Protein AF-A0A101GAV3-F1 (afdb_monomer_lite)

pLDDT: mean 70.28, std 17.19, range [38.94, 87.81]

Sequence (86 aa):
MMTGHRTTWKTGKINYKVLRKINPEAARLAVIEYLSTNKGNISEAARIFGIQRTVVYDILKKEEEGDLETLHHGIIPAVTFTAHGT

Foldseek 3Di:
DDPDPPPPPPQAAAQLVVVCVVPVLVSLVVLVVVCVVVVNPLVVSCVRPVHDSVVSVVSVVCVVQVNSDDPDDDDDTDDDPPDDDD

Radius of gyration: 16.12 Å; chains: 1; bounding box: 40×38×42 Å

Secondary structure (DSSP, 8-state):
----------PPPP-HHHHHHH-HHHHHHHHHHHHHHTTT-HHHHHHHHT--HHHHHHHHHHHHTT--S-SSS-------------

Structure (mmCIF, N/CA/C/O backbone):
data_AF-A0A101GAV3-F1
#
_entry.id   AF-A0A101GAV3-F1
#
loop_
_atom_site.group_PDB
_atom_site.id
_atom_site.type_symbol
_atom_site.label_atom_id
_atom_site.label_alt_id
_atom_site.label_comp_id
_atom_site.label_asym_id
_atom_site.label_entity_id
_atom_site.label_seq_id
_atom_site.pdbx_PDB_ins_code
_atom_site.Cartn_x
_atom_site.Cartn_y
_atom_site.Cartn_z
_atom_site.occupancy
_atom_site.B_iso_or_equiv
_atom_site.auth_seq_id
_atom_site.auth_comp_id
_atom_site.auth_asym_id
_atom_site.auth_atom_id
_atom_site.pdbx_PDB_model_num
ATOM 1 N N . MET A 1 1 ? -31.320 20.108 -24.884 1.00 51.28 1 MET A N 1
ATOM 2 C CA . MET A 1 1 ? -30.903 19.084 -23.901 1.00 51.28 1 MET A CA 1
ATOM 3 C C . MET A 1 1 ? -29.425 18.818 -24.159 1.00 51.28 1 MET A C 1
ATOM 5 O O . MET A 1 1 ? -29.109 18.313 -25.225 1.00 51.28 1 MET A O 1
ATOM 9 N N . MET A 1 2 ? -28.512 19.296 -23.309 1.00 48.62 2 MET A N 1
ATOM 10 C CA . MET A 1 2 ? -27.067 19.166 -23.559 1.00 48.62 2 MET A CA 1
ATOM 11 C C . MET A 1 2 ? -26.566 17.830 -23.011 1.00 48.62 2 MET A C 1
ATOM 13 O O . MET A 1 2 ? -26.436 17.652 -21.803 1.00 48.62 2 MET A O 1
ATOM 17 N N . THR A 1 3 ? -26.285 16.889 -23.908 1.00 59.62 3 THR A N 1
ATOM 18 C CA . THR A 1 3 ? -25.600 15.637 -23.579 1.00 59.62 3 THR A CA 1
ATOM 19 C C . THR A 1 3 ? -24.126 15.954 -23.345 1.00 59.62 3 THR A C 1
ATOM 21 O O . THR A 1 3 ? -23.332 15.991 -24.281 1.00 59.62 3 THR A O 1
ATOM 24 N N . GLY A 1 4 ? -23.763 16.251 -22.096 1.00 54.41 4 GLY A N 1
ATOM 25 C CA . GLY A 1 4 ? -22.376 16.500 -21.716 1.00 54.41 4 GLY A CA 1
ATOM 26 C C . GLY A 1 4 ? -21.499 15.304 -22.085 1.00 54.41 4 GLY A C 1
ATOM 27 O O . GLY A 1 4 ? -21.707 14.192 -21.595 1.00 54.41 4 GLY A O 1
ATOM 28 N N . HIS A 1 5 ? -20.518 15.521 -22.959 1.00 62.25 5 HIS A N 1
ATOM 29 C CA . HIS A 1 5 ? -19.469 14.545 -23.209 1.00 62.25 5 HIS A CA 1
ATOM 30 C C . HIS A 1 5 ? -18.701 14.307 -21.908 1.00 62.25 5 HIS A C 1
ATOM 32 O O . HIS A 1 5 ? -17.974 15.176 -21.426 1.00 62.25 5 HIS A O 1
ATOM 38 N N . ARG A 1 6 ? -18.869 13.109 -21.333 1.00 58.81 6 ARG A N 1
ATOM 39 C CA . ARG A 1 6 ? -17.989 12.590 -20.285 1.00 58.81 6 ARG A CA 1
ATOM 40 C C . ARG A 1 6 ? -16.604 12.458 -20.897 1.00 58.81 6 ARG A C 1
ATOM 42 O O . ARG A 1 6 ? -16.295 11.453 -21.530 1.00 58.81 6 ARG A O 1
ATOM 49 N N . THR A 1 7 ? -15.773 13.476 -20.717 1.00 57.16 7 THR A N 1
ATOM 50 C CA . THR A 1 7 ? -14.341 13.339 -20.940 1.00 57.16 7 THR A CA 1
ATOM 51 C C . THR A 1 7 ? -13.878 12.225 -20.004 1.00 57.16 7 THR A C 1
ATOM 53 O O . THR A 1 7 ? -13.911 12.340 -18.780 1.00 57.16 7 THR A O 1
ATOM 56 N N . THR A 1 8 ? -13.551 11.061 -20.562 1.00 53.69 8 THR A N 1
ATOM 57 C CA . THR A 1 8 ? -12.918 9.995 -19.792 1.00 53.69 8 THR A CA 1
ATOM 58 C C . THR A 1 8 ? -11.460 10.402 -19.695 1.00 53.69 8 THR A C 1
ATOM 60 O O . THR A 1 8 ? -10.669 10.118 -20.594 1.00 53.69 8 THR A O 1
ATOM 63 N N . TRP A 1 9 ? -11.106 11.166 -18.667 1.00 51.03 9 TRP A N 1
ATOM 64 C CA . TRP A 1 9 ? -9.711 11.499 -18.430 1.00 51.03 9 TRP A CA 1
ATOM 65 C C . TRP A 1 9 ? -8.993 10.160 -18.259 1.00 51.03 9 TRP A C 1
ATOM 67 O O . TRP A 1 9 ? -9.298 9.393 -17.340 1.00 51.03 9 TRP A O 1
ATOM 77 N N . LYS A 1 10 ? -8.102 9.822 -19.199 1.00 55.38 10 LYS A N 1
ATOM 78 C CA . LYS A 1 10 ? -7.142 8.731 -19.023 1.00 55.38 10 LYS A CA 1
ATOM 79 C C . LYS A 1 10 ? -6.120 9.221 -18.003 1.00 55.38 10 LYS A C 1
ATOM 81 O O . LYS A 1 10 ? -4.980 9.507 -18.340 1.00 55.38 10 LYS A O 1
ATOM 86 N N . THR A 1 11 ? -6.557 9.375 -16.760 1.00 60.91 11 THR A N 1
ATOM 87 C CA . THR A 1 11 ? -5.661 9.561 -15.630 1.00 60.91 11 THR A CA 1
ATOM 88 C C . THR A 1 11 ? -4.756 8.337 -15.615 1.00 60.91 11 THR A C 1
ATOM 90 O O . THR A 1 11 ? -5.258 7.209 -15.548 1.00 60.91 11 THR A O 1
ATOM 93 N N . GLY A 1 12 ? -3.450 8.548 -15.793 1.00 64.88 12 GLY A N 1
ATOM 94 C CA . GLY A 1 12 ? -2.461 7.476 -15.774 1.00 64.88 12 GLY A CA 1
ATOM 95 C C . GLY A 1 12 ? -2.661 6.639 -14.517 1.00 64.88 12 GLY A C 1
ATOM 96 O O . GLY A 1 12 ? -2.606 7.161 -13.407 1.00 64.88 12 GLY A O 1
ATOM 97 N N . LYS A 1 13 ? -2.985 5.356 -14.692 1.00 74.81 13 LYS A N 1
ATOM 98 C CA . LYS A 1 13 ? -3.178 4.445 -13.565 1.00 74.81 13 LYS A CA 1
ATOM 99 C C . LYS A 1 13 ? -1.817 3.920 -13.141 1.00 74.81 13 LYS A C 1
ATOM 101 O O . LYS A 1 13 ? -1.137 3.271 -13.935 1.00 74.81 13 LYS A O 1
ATOM 106 N N . ILE A 1 14 ? -1.441 4.170 -11.896 1.00 80.00 14 ILE A N 1
ATOM 107 C CA . ILE A 1 14 ? -0.252 3.580 -11.289 1.00 80.00 14 ILE A CA 1
ATOM 108 C C . ILE A 1 14 ? -0.625 2.158 -10.884 1.00 80.00 14 ILE A C 1
ATOM 110 O O . ILE A 1 14 ? -1.566 1.950 -10.124 1.00 80.00 14 ILE A O 1
ATOM 114 N N . ASN A 1 15 ? 0.087 1.151 -11.390 1.00 83.06 15 ASN A N 1
ATOM 115 C CA . ASN A 1 15 ? -0.178 -0.231 -11.003 1.00 83.06 15 ASN A CA 1
ATOM 116 C C . ASN A 1 15 ? 0.475 -0.531 -9.648 1.00 83.06 15 ASN A C 1
ATOM 118 O O . ASN A 1 15 ? 1.612 -1.002 -9.582 1.00 83.06 15 ASN A O 1
ATOM 122 N N . TYR A 1 16 ? -0.267 -0.288 -8.565 1.00 84.25 16 TYR A N 1
ATOM 123 C CA . TYR A 1 16 ? 0.202 -0.503 -7.194 1.00 84.25 16 TYR A CA 1
ATOM 124 C C . TYR A 1 16 ? 0.745 -1.916 -6.956 1.00 84.25 16 TYR A C 1
ATOM 126 O O . TYR A 1 16 ? 1.714 -2.093 -6.228 1.00 84.25 16 TYR A O 1
ATOM 134 N N . LYS A 1 17 ? 0.173 -2.946 -7.597 1.00 82.88 17 LYS A N 1
ATOM 135 C CA . LYS A 1 17 ? 0.647 -4.331 -7.434 1.00 82.88 17 LYS A CA 1
ATOM 136 C C . LYS A 1 17 ? 2.046 -4.533 -8.009 1.00 82.88 17 LYS A C 1
ATOM 138 O O . LYS A 1 17 ? 2.814 -5.310 -7.453 1.00 82.88 17 LYS A O 1
ATOM 143 N N . VAL A 1 18 ? 2.359 -3.868 -9.121 1.00 85.88 18 VAL A N 1
ATOM 144 C CA . VAL A 1 18 ? 3.695 -3.912 -9.733 1.00 85.88 18 VAL A CA 1
ATOM 145 C C . VAL A 1 18 ? 4.669 -3.109 -8.883 1.00 85.88 18 VAL A C 1
ATOM 147 O O . VAL A 1 18 ? 5.727 -3.624 -8.540 1.00 85.88 18 VAL A O 1
ATOM 150 N N . LEU A 1 19 ? 4.272 -1.908 -8.453 1.00 83.69 19 LEU A N 1
ATOM 151 C CA . LEU A 1 19 ? 5.101 -1.070 -7.591 1.00 83.69 19 LEU A CA 1
ATOM 152 C C . LEU A 1 19 ? 5.432 -1.779 -6.269 1.00 83.69 19 LEU A C 1
ATOM 154 O O . LEU A 1 19 ? 6.595 -1.862 -5.900 1.00 83.69 19 LEU A O 1
ATOM 158 N N . ARG A 1 20 ? 4.440 -2.417 -5.632 1.00 83.06 20 ARG A N 1
ATOM 159 C CA . ARG A 1 20 ? 4.614 -3.190 -4.393 1.00 83.06 20 ARG A CA 1
ATOM 160 C C . ARG A 1 20 ? 5.539 -4.400 -4.552 1.00 83.06 20 ARG A C 1
ATOM 162 O O . ARG A 1 20 ? 6.147 -4.816 -3.573 1.00 83.06 20 ARG A O 1
ATOM 169 N N . LYS A 1 21 ? 5.622 -4.997 -5.746 1.00 84.62 21 LYS A N 1
ATOM 170 C CA . LYS A 1 21 ? 6.558 -6.101 -6.023 1.00 84.62 21 LYS A CA 1
ATOM 171 C C . LYS A 1 21 ? 8.005 -5.621 -6.125 1.00 84.62 21 LYS A C 1
ATOM 173 O O . LYS A 1 21 ? 8.896 -6.387 -5.789 1.00 84.62 21 LYS A O 1
ATOM 178 N N . ILE A 1 22 ? 8.216 -4.397 -6.611 1.00 86.31 22 ILE A N 1
ATOM 179 C CA . ILE A 1 22 ? 9.545 -3.798 -6.775 1.00 86.31 22 ILE A CA 1
ATOM 180 C C . ILE A 1 22 ? 10.016 -3.209 -5.445 1.00 86.31 22 ILE A C 1
ATOM 182 O O . ILE A 1 22 ? 11.096 -3.539 -4.974 1.00 86.31 22 ILE A O 1
ATOM 186 N N . ASN A 1 23 ? 9.193 -2.353 -4.839 1.00 82.50 23 ASN A N 1
ATOM 187 C CA . ASN A 1 23 ? 9.444 -1.776 -3.530 1.00 82.50 23 ASN A CA 1
ATOM 188 C C . ASN A 1 23 ? 8.104 -1.568 -2.787 1.00 82.50 23 ASN A C 1
ATOM 190 O O . ASN A 1 23 ? 7.326 -0.671 -3.136 1.00 82.50 23 ASN A O 1
ATOM 194 N N . PRO A 1 24 ? 7.802 -2.396 -1.771 1.00 82.50 24 PRO A N 1
ATOM 195 C CA . PRO A 1 24 ? 6.555 -2.303 -1.021 1.00 82.50 24 PRO A CA 1
ATOM 196 C C . PRO A 1 24 ? 6.457 -1.045 -0.153 1.00 82.50 24 PRO A C 1
ATOM 198 O O . PRO A 1 24 ? 5.342 -0.579 0.067 1.00 82.50 24 PRO A O 1
ATOM 201 N N . GLU A 1 25 ? 7.579 -0.502 0.314 1.00 81.06 25 GLU A N 1
ATOM 202 C CA . GLU A 1 25 ? 7.636 0.713 1.128 1.00 81.06 25 GLU A CA 1
ATOM 203 C C . GLU A 1 25 ? 7.331 1.943 0.266 1.00 81.06 25 GLU A C 1
ATOM 205 O O . GLU A 1 25 ? 6.380 2.675 0.540 1.00 81.06 25 GLU A O 1
ATOM 210 N N . ALA A 1 26 ? 8.028 2.083 -0.868 1.00 83.69 26 ALA A N 1
ATOM 211 C CA . ALA A 1 26 ? 7.788 3.162 -1.827 1.00 83.69 26 ALA A CA 1
ATOM 212 C C . ALA A 1 26 ? 6.342 3.160 -2.352 1.00 83.69 26 ALA A C 1
ATOM 214 O O . ALA A 1 26 ? 5.753 4.215 -2.577 1.00 83.69 26 ALA A O 1
ATOM 215 N N . ALA A 1 27 ? 5.733 1.979 -2.509 1.00 85.94 27 ALA A N 1
ATOM 216 C CA . ALA A 1 27 ? 4.333 1.872 -2.904 1.00 85.94 27 ALA A CA 1
ATOM 217 C C . ALA A 1 27 ? 3.372 2.447 -1.852 1.00 85.94 27 ALA A C 1
ATOM 219 O O . ALA A 1 27 ? 2.365 3.049 -2.221 1.00 85.94 27 ALA A O 1
ATOM 220 N N . ARG A 1 28 ? 3.650 2.252 -0.556 1.00 84.12 28 ARG A N 1
ATOM 221 C CA . ARG A 1 28 ? 2.831 2.803 0.536 1.00 84.12 28 ARG A CA 1
ATOM 222 C C . ARG A 1 28 ? 3.043 4.305 0.662 1.00 84.12 28 ARG A C 1
ATOM 224 O O . ARG A 1 28 ? 2.058 5.036 0.669 1.00 84.12 28 ARG A O 1
ATOM 231 N N . LEU A 1 29 ? 4.299 4.752 0.655 1.00 85.38 29 LEU A N 1
ATOM 232 C CA . LEU A 1 29 ? 4.652 6.172 0.701 1.00 85.38 29 LEU A CA 1
ATOM 233 C C . LEU A 1 29 ? 4.004 6.955 -0.443 1.00 85.38 29 LEU A C 1
ATOM 235 O O . LEU A 1 29 ? 3.405 7.993 -0.198 1.00 85.38 29 LEU A O 1
ATOM 239 N N . ALA A 1 30 ? 4.004 6.413 -1.665 1.00 87.81 30 ALA A N 1
ATOM 240 C CA . ALA A 1 30 ? 3.342 7.055 -2.798 1.00 87.81 30 ALA A CA 1
ATOM 241 C C . ALA A 1 30 ? 1.831 7.258 -2.575 1.00 87.81 30 ALA A C 1
ATOM 243 O O . ALA A 1 30 ? 1.274 8.270 -2.996 1.00 87.81 30 ALA A O 1
ATOM 244 N N . VAL A 1 31 ? 1.150 6.310 -1.917 1.00 85.81 31 VAL A N 1
ATOM 245 C CA . VAL A 1 31 ? -0.279 6.444 -1.584 1.00 85.81 31 VAL A CA 1
ATOM 246 C C . VAL A 1 31 ? -0.488 7.522 -0.521 1.00 85.81 31 VAL A C 1
ATOM 248 O O . VAL A 1 31 ? -1.403 8.331 -0.659 1.00 85.81 31 VAL A O 1
ATOM 251 N N . ILE A 1 32 ? 0.365 7.556 0.501 1.00 86.12 32 ILE A N 1
ATOM 252 C CA . ILE A 1 32 ? 0.309 8.529 1.600 1.00 86.12 32 ILE A CA 1
ATOM 253 C C . ILE A 1 32 ? 0.568 9.948 1.083 1.00 86.12 32 ILE A C 1
ATOM 255 O O . ILE A 1 32 ? -0.244 10.848 1.293 1.00 86.12 32 ILE A O 1
ATOM 259 N N . GLU A 1 33 ? 1.648 10.142 0.327 1.00 87.38 33 GLU A N 1
ATOM 260 C CA . GLU A 1 33 ? 2.013 11.427 -0.275 1.00 87.38 33 GLU A CA 1
ATOM 261 C C . GLU A 1 33 ? 0.909 11.937 -1.212 1.00 87.38 33 GLU A C 1
ATOM 263 O O . GLU A 1 33 ? 0.508 13.106 -1.157 1.00 87.38 33 GLU A O 1
ATOM 268 N N . TYR A 1 34 ? 0.346 11.040 -2.028 1.00 86.94 34 TYR A N 1
ATOM 269 C CA . TYR A 1 34 ? -0.778 11.374 -2.892 1.00 86.94 34 TYR A CA 1
ATOM 270 C C . TYR A 1 34 ? -2.009 11.816 -2.087 1.00 86.94 34 TYR A C 1
ATOM 272 O O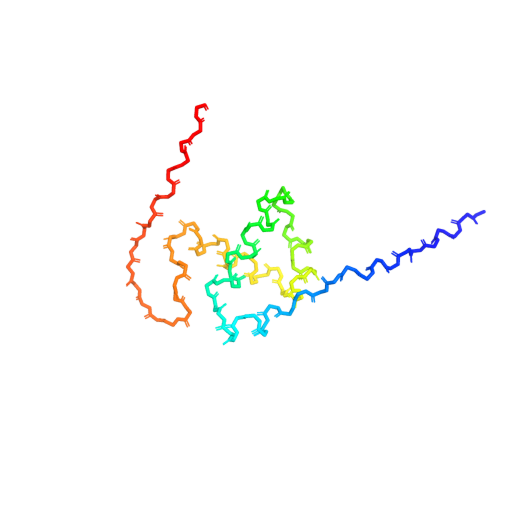 . TYR A 1 34 ? -2.660 12.795 -2.458 1.00 86.94 34 TYR A O 1
ATOM 280 N N . LEU A 1 35 ? -2.337 11.130 -0.989 1.00 85.38 35 LEU A N 1
ATOM 281 C CA . LEU A 1 35 ? -3.457 11.504 -0.122 1.00 85.38 35 LEU A CA 1
ATOM 282 C C . LEU A 1 35 ? -3.221 12.851 0.559 1.00 85.38 35 LEU A C 1
ATOM 284 O O . LEU A 1 35 ? -4.128 13.682 0.547 1.00 85.38 35 LEU A O 1
ATOM 288 N N . SER A 1 36 ? -2.017 13.096 1.075 1.00 83.25 36 SER A N 1
ATOM 289 C CA . SER A 1 36 ? -1.633 14.381 1.668 1.00 83.25 36 SER A CA 1
ATOM 290 C C . SER A 1 36 ? -1.798 15.532 0.663 1.00 83.25 36 SER A C 1
ATOM 292 O O . SER A 1 36 ? -2.442 16.542 0.951 1.00 83.25 36 SER A O 1
ATOM 294 N N . THR A 1 37 ? -1.353 15.326 -0.581 1.00 84.06 37 THR A N 1
ATOM 295 C CA . THR A 1 37 ? -1.454 16.320 -1.665 1.00 84.06 37 THR A CA 1
ATOM 296 C C . THR A 1 37 ? -2.898 16.551 -2.135 1.00 84.06 37 THR A C 1
ATOM 298 O O . THR A 1 37 ? -3.263 17.661 -2.520 1.00 84.06 37 THR A O 1
ATOM 301 N N . ASN A 1 38 ? -3.755 15.523 -2.082 1.00 82.75 38 ASN A N 1
ATOM 302 C CA . ASN A 1 38 ? -5.137 15.561 -2.585 1.00 82.75 38 ASN A CA 1
ATOM 303 C C . ASN A 1 38 ? -6.194 15.652 -1.472 1.00 82.75 38 ASN A C 1
ATOM 305 O O . ASN A 1 38 ? -7.298 15.119 -1.616 1.00 82.75 38 ASN A O 1
ATOM 309 N N . LYS A 1 39 ? -5.877 16.330 -0.359 1.00 80.19 39 LYS A N 1
ATOM 310 C CA . LYS A 1 39 ? -6.810 16.592 0.760 1.00 80.19 39 LYS A CA 1
ATOM 311 C C . LYS A 1 39 ? -7.445 15.325 1.358 1.00 80.19 39 LYS A C 1
ATOM 313 O O . LYS A 1 39 ? -8.579 15.359 1.829 1.00 80.19 39 LYS A O 1
ATOM 318 N N . GLY A 1 40 ? -6.751 14.192 1.294 1.00 76.94 40 GLY A N 1
ATOM 319 C CA . GLY A 1 40 ? -7.235 12.914 1.809 1.00 76.94 40 GLY A CA 1
ATOM 320 C C . GLY A 1 40 ? -8.333 12.262 0.963 1.00 76.94 40 GLY A C 1
ATOM 321 O O . GLY A 1 40 ? -9.140 11.504 1.497 1.00 76.94 40 GLY A O 1
ATOM 322 N N . ASN A 1 41 ? -8.410 12.522 -0.350 1.00 84.06 41 ASN A N 1
ATOM 323 C CA . ASN A 1 41 ? -9.425 11.890 -1.199 1.00 84.06 41 ASN A CA 1
ATOM 324 C C . ASN A 1 41 ? -9.136 10.395 -1.468 1.00 84.06 41 ASN A C 1
ATOM 326 O O . ASN A 1 41 ? -8.572 10.003 -2.492 1.00 84.06 41 ASN A O 1
ATOM 330 N N . ILE A 1 42 ? -9.603 9.537 -0.557 1.00 84.38 42 ILE A N 1
ATOM 331 C CA . ILE A 1 42 ? -9.421 8.073 -0.581 1.00 84.38 42 ILE A CA 1
ATOM 332 C C . ILE A 1 42 ? -9.992 7.433 -1.852 1.00 84.38 42 ILE A C 1
ATOM 334 O O . ILE A 1 42 ? -9.415 6.497 -2.410 1.00 84.38 42 ILE A O 1
ATOM 338 N N . SER A 1 43 ? -11.137 7.928 -2.330 1.00 83.38 43 SER A N 1
ATOM 339 C CA . SER A 1 43 ? -11.796 7.362 -3.513 1.00 83.38 43 SER A CA 1
ATOM 340 C C . SER A 1 43 ? -11.015 7.656 -4.794 1.00 83.38 43 SER A C 1
ATOM 342 O O . SER A 1 43 ? -10.988 6.829 -5.707 1.00 83.38 43 SER A O 1
ATOM 344 N N . GLU A 1 44 ? -10.358 8.810 -4.853 1.00 84.62 44 GLU A N 1
ATOM 345 C CA . GLU A 1 44 ? -9.515 9.201 -5.978 1.00 84.62 44 GLU A CA 1
ATOM 346 C C . GLU A 1 44 ? -8.174 8.467 -5.962 1.00 84.62 44 GLU A C 1
ATOM 348 O O . GLU A 1 44 ? -7.787 7.889 -6.980 1.00 84.62 44 GLU A O 1
ATOM 353 N N . ALA A 1 45 ? -7.542 8.355 -4.790 1.00 85.69 45 ALA A N 1
ATOM 354 C CA . ALA A 1 45 ? -6.332 7.558 -4.606 1.00 85.69 45 ALA A CA 1
ATOM 355 C C . ALA A 1 45 ? -6.551 6.100 -5.044 1.00 85.69 45 ALA A C 1
ATOM 357 O O . ALA A 1 45 ? -5.824 5.581 -5.890 1.00 85.69 45 ALA A O 1
ATOM 358 N N . ALA A 1 46 ? -7.621 5.451 -4.574 1.00 86.62 46 ALA A N 1
ATOM 359 C CA . ALA A 1 46 ? -7.968 4.088 -4.984 1.00 86.62 46 ALA A CA 1
ATOM 360 C C . ALA A 1 46 ? -8.096 3.947 -6.515 1.00 86.62 46 ALA A C 1
ATOM 362 O O . ALA A 1 46 ? -7.649 2.962 -7.109 1.00 86.62 46 ALA A O 1
ATOM 363 N N . ARG A 1 47 ? -8.664 4.962 -7.175 1.00 84.94 47 ARG A N 1
ATOM 364 C CA . ARG A 1 47 ? -8.869 4.978 -8.627 1.00 84.94 47 ARG A CA 1
ATOM 365 C C . ARG A 1 47 ? -7.568 5.161 -9.412 1.00 84.94 47 ARG A C 1
ATOM 367 O O . ARG A 1 47 ? -7.428 4.544 -10.470 1.00 84.94 47 ARG A O 1
ATOM 374 N N . ILE A 1 48 ? -6.639 5.969 -8.905 1.00 86.06 48 ILE A N 1
ATOM 375 C CA . ILE A 1 48 ? -5.332 6.241 -9.525 1.00 86.06 48 ILE A CA 1
ATOM 376 C C . ILE A 1 48 ? -4.370 5.078 -9.328 1.00 86.06 48 ILE A C 1
ATOM 378 O O . ILE A 1 48 ? -3.754 4.628 -10.291 1.00 86.06 48 ILE A O 1
ATOM 382 N N . PHE A 1 49 ? -4.302 4.536 -8.115 1.00 85.25 49 PHE A N 1
ATOM 383 C CA . PHE A 1 49 ? -3.457 3.387 -7.786 1.00 85.25 49 PHE A CA 1
ATOM 384 C C . PHE A 1 49 ? -4.062 2.045 -8.228 1.00 85.25 49 PHE A C 1
ATOM 386 O O . PHE A 1 49 ? -3.423 0.997 -8.118 1.00 85.25 49 PHE A O 1
ATOM 393 N N . GLY A 1 50 ? -5.300 2.052 -8.736 1.00 85.06 50 GLY A N 1
ATOM 394 C CA . GLY A 1 50 ? -5.985 0.852 -9.217 1.00 85.06 50 GLY A CA 1
ATOM 395 C C . GLY A 1 50 ? -6.203 -0.197 -8.123 1.00 85.06 50 GLY A C 1
ATOM 396 O O . GLY A 1 50 ? -6.161 -1.396 -8.405 1.00 85.06 50 GLY A O 1
ATOM 397 N N . ILE A 1 51 ? -6.405 0.247 -6.881 1.00 85.50 51 ILE A N 1
ATOM 398 C CA . ILE A 1 51 ? -6.592 -0.597 -5.694 1.00 85.50 51 ILE A CA 1
ATOM 399 C C . ILE A 1 51 ? -7.966 -0.387 -5.073 1.00 85.50 51 ILE A C 1
ATOM 401 O O . ILE A 1 51 ? -8.684 0.559 -5.387 1.00 85.50 51 ILE A O 1
ATOM 405 N N . GLN A 1 52 ? -8.350 -1.297 -4.181 1.00 84.69 52 GLN A N 1
ATOM 406 C CA . GLN A 1 52 ? -9.575 -1.137 -3.408 1.00 84.69 52 GLN A CA 1
ATOM 407 C C . GLN A 1 52 ? -9.379 -0.088 -2.313 1.00 84.69 52 GLN A C 1
ATOM 409 O O . GLN A 1 52 ? -8.299 0.018 -1.737 1.00 84.69 52 GLN A O 1
ATOM 414 N N . ARG A 1 53 ? -10.450 0.639 -1.979 1.00 84.94 53 ARG A N 1
ATOM 415 C CA . ARG A 1 53 ? -10.444 1.623 -0.883 1.00 84.94 53 ARG A CA 1
ATOM 416 C C . ARG A 1 53 ? -10.049 1.000 0.457 1.00 84.94 53 ARG A C 1
ATOM 418 O O . ARG A 1 53 ? -9.386 1.658 1.239 1.00 84.94 53 ARG A O 1
ATOM 425 N N . THR A 1 54 ? -10.396 -0.267 0.688 1.00 85.25 54 THR A N 1
ATOM 426 C CA . THR A 1 54 ? -9.975 -1.027 1.877 1.00 85.25 54 THR A CA 1
ATOM 427 C C . THR A 1 54 ? -8.458 -1.061 2.029 1.00 85.25 54 THR A C 1
ATOM 429 O O . THR A 1 54 ? -7.958 -0.760 3.099 1.00 85.25 54 THR A O 1
ATOM 432 N N . VAL A 1 55 ? -7.725 -1.288 0.935 1.00 83.81 55 VAL A N 1
ATOM 433 C CA . VAL A 1 55 ? -6.254 -1.285 0.936 1.00 83.81 55 VAL A CA 1
ATOM 434 C C . VAL A 1 55 ? -5.707 0.099 1.283 1.00 83.81 55 VAL A C 1
ATOM 436 O O . VAL A 1 55 ? -4.694 0.203 1.958 1.00 83.81 55 VAL A O 1
ATOM 439 N N . VAL A 1 56 ? -6.376 1.166 0.842 1.00 84.19 56 VAL A N 1
ATOM 440 C CA . VAL A 1 56 ? -5.987 2.539 1.194 1.00 84.19 56 VAL A CA 1
ATOM 441 C C . VAL A 1 56 ? -6.185 2.793 2.692 1.00 84.19 56 VAL A C 1
ATOM 443 O O . VAL A 1 56 ? -5.290 3.333 3.331 1.00 84.19 56 VAL A O 1
ATOM 446 N N . TYR A 1 57 ? -7.309 2.350 3.265 1.00 85.19 57 TYR A N 1
ATOM 447 C CA . TYR A 1 57 ? -7.537 2.409 4.714 1.00 85.19 57 TYR A CA 1
ATOM 448 C C . TYR A 1 57 ? -6.515 1.579 5.497 1.00 85.19 57 TYR A C 1
ATOM 450 O O . TYR A 1 57 ? -6.012 2.051 6.510 1.00 85.19 57 TYR A O 1
ATOM 458 N N . ASP A 1 58 ? -6.166 0.384 5.015 1.00 83.88 58 ASP A N 1
ATOM 459 C CA . ASP A 1 58 ? -5.150 -0.463 5.646 1.00 83.88 58 ASP A CA 1
ATOM 460 C C . ASP A 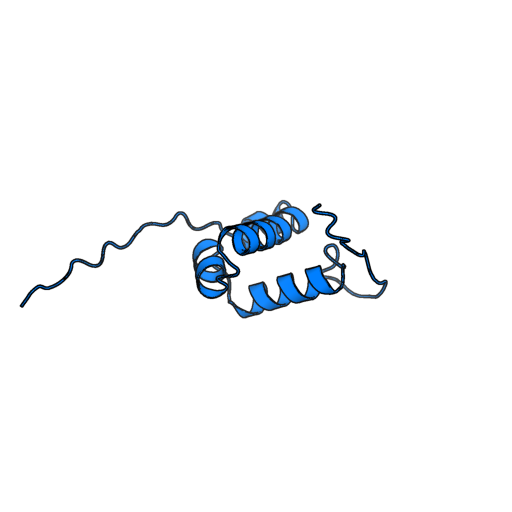1 58 ? -3.764 0.201 5.633 1.00 83.88 58 ASP A C 1
ATOM 462 O O . ASP A 1 58 ? -3.006 0.054 6.587 1.00 83.88 58 ASP A O 1
ATOM 466 N N . ILE A 1 59 ? -3.419 0.936 4.567 1.00 83.38 59 ILE A N 1
ATOM 467 C CA . ILE A 1 59 ? -2.156 1.687 4.478 1.00 83.38 59 ILE A CA 1
ATOM 468 C C . ILE A 1 59 ? -2.151 2.852 5.471 1.00 83.38 59 ILE A C 1
A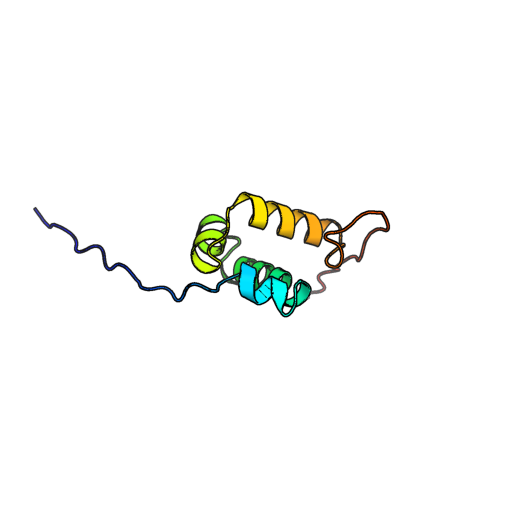TOM 470 O O . ILE A 1 59 ? -1.178 2.996 6.203 1.00 83.38 59 ILE A O 1
ATOM 474 N N . LEU A 1 60 ? -3.229 3.640 5.525 1.00 82.69 60 LEU A N 1
ATOM 475 C CA . LEU A 1 60 ? -3.353 4.770 6.455 1.00 82.69 60 LEU A CA 1
ATOM 476 C C . LEU A 1 60 ? -3.300 4.317 7.913 1.00 82.69 60 LEU A C 1
ATOM 478 O O . LEU A 1 60 ? -2.590 4.903 8.721 1.00 82.69 60 LEU A O 1
ATOM 482 N N . LYS A 1 61 ? -3.999 3.228 8.239 1.00 81.88 61 LYS A N 1
ATOM 483 C CA . LYS A 1 61 ? -3.971 2.653 9.583 1.00 81.88 61 LYS A CA 1
ATOM 484 C C . LYS A 1 61 ? -2.551 2.243 9.993 1.00 81.88 61 LYS A C 1
ATOM 486 O O . LYS A 1 61 ? -2.156 2.449 11.131 1.00 81.88 61 LYS A O 1
ATOM 491 N N . LYS A 1 62 ? -1.774 1.695 9.054 1.00 72.88 62 LYS A N 1
ATOM 492 C CA . LYS A 1 62 ? -0.380 1.293 9.291 1.00 72.88 62 LYS A CA 1
ATOM 493 C C . LYS A 1 62 ? 0.591 2.465 9.393 1.00 72.88 62 LYS A C 1
ATOM 495 O O . LYS A 1 62 ? 1.583 2.356 10.104 1.00 72.88 62 LYS A O 1
ATOM 500 N N . GLU A 1 63 ? 0.317 3.561 8.691 1.00 75.81 63 GLU A N 1
ATOM 501 C CA . GLU A 1 63 ? 1.048 4.818 8.867 1.00 75.81 63 GLU A CA 1
ATOM 502 C C . GLU A 1 63 ? 0.827 5.376 10.279 1.00 75.81 63 GLU A C 1
ATOM 504 O O . GLU A 1 63 ? 1.796 5.692 10.962 1.00 75.81 63 GLU A O 1
ATOM 509 N N . GLU A 1 64 ? -0.426 5.420 10.743 1.00 70.31 64 GLU A N 1
ATOM 510 C CA . GLU A 1 64 ? -0.785 5.892 12.088 1.00 70.31 64 GLU A CA 1
ATOM 511 C 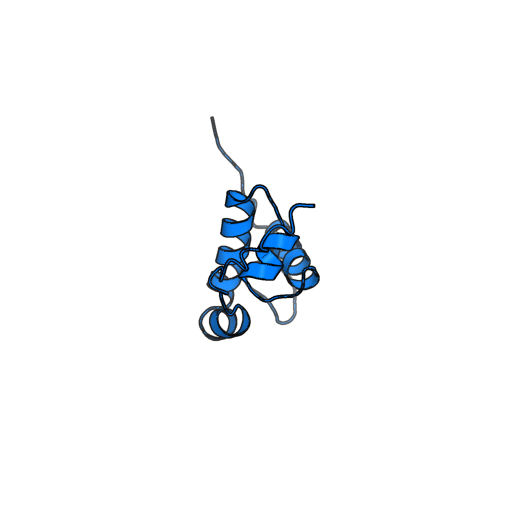C . GLU A 1 64 ? -0.185 5.007 13.195 1.00 70.31 64 GLU A C 1
ATOM 513 O O . GLU A 1 64 ? 0.263 5.503 14.228 1.00 70.31 64 GLU A O 1
ATOM 518 N N . GLU A 1 65 ? -0.109 3.694 12.960 1.00 65.62 65 GLU A N 1
ATOM 519 C CA . GLU A 1 65 ? 0.552 2.733 13.854 1.00 65.62 65 GLU A CA 1
ATOM 520 C C . GLU A 1 65 ? 2.098 2.832 13.821 1.00 65.62 65 GLU A C 1
ATOM 522 O O . GLU A 1 65 ? 2.770 2.259 14.683 1.00 65.62 65 GLU A O 1
ATOM 527 N N . GLY A 1 66 ? 2.676 3.586 12.875 1.00 60.16 66 GLY A N 1
ATOM 528 C 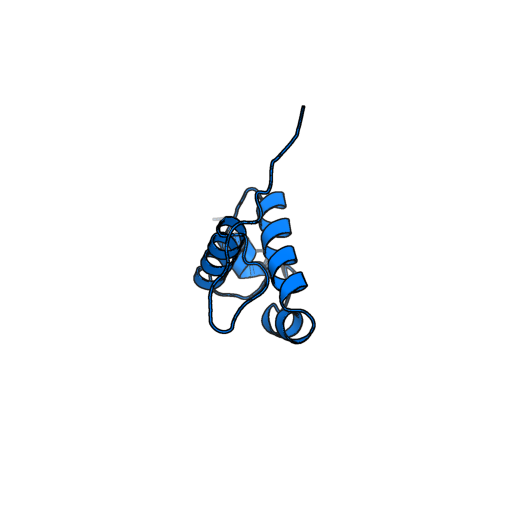CA . GLY A 1 66 ? 4.124 3.745 12.705 1.00 60.16 66 GLY A CA 1
ATOM 529 C C . GLY A 1 66 ? 4.832 2.512 12.129 1.00 60.16 66 GLY A C 1
ATOM 530 O O . GLY A 1 66 ? 6.057 2.440 12.188 1.00 60.16 66 GLY A O 1
ATOM 531 N N . ASP A 1 67 ? 4.086 1.552 11.567 1.00 56.97 67 ASP A N 1
ATOM 532 C CA . ASP A 1 67 ? 4.595 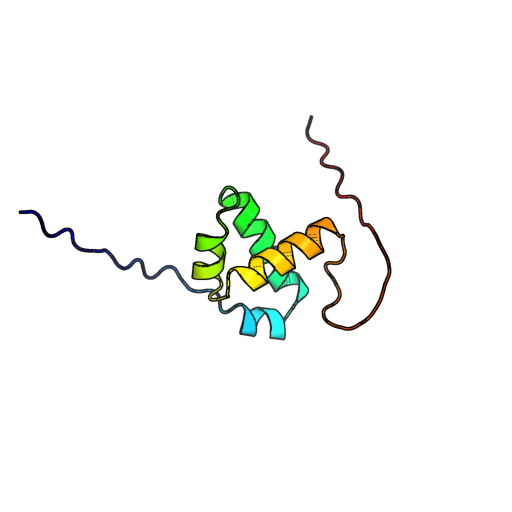0.279 11.036 1.00 56.97 67 ASP A CA 1
ATOM 533 C C . ASP A 1 67 ? 4.463 0.247 9.504 1.00 56.97 67 ASP A C 1
ATOM 535 O O . ASP A 1 67 ? 3.612 -0.416 8.892 1.00 56.97 67 ASP A O 1
ATOM 539 N N . LEU A 1 68 ? 5.321 1.022 8.839 1.00 59.56 68 LEU A N 1
ATOM 540 C CA . LEU A 1 68 ? 5.388 1.040 7.375 1.00 59.56 68 LEU A CA 1
ATOM 541 C C . LEU A 1 68 ? 6.056 -0.221 6.801 1.00 59.56 68 LEU A C 1
ATOM 543 O O . LEU A 1 68 ? 5.926 -0.478 5.600 1.00 59.56 68 LEU A O 1
ATOM 547 N N . GLU A 1 69 ? 6.680 -1.060 7.633 1.00 52.62 69 GLU A N 1
ATOM 548 C CA . GLU A 1 69 ? 7.545 -2.143 7.165 1.00 52.62 69 GLU A CA 1
ATOM 549 C C . GLU A 1 69 ? 6.840 -3.482 6.927 1.00 52.62 69 GLU A C 1
ATOM 551 O O . GLU A 1 69 ? 7.146 -4.140 5.932 1.00 52.62 69 GLU A O 1
ATOM 556 N N . THR A 1 70 ? 5.832 -3.918 7.689 1.00 42.69 70 THR A N 1
ATOM 557 C CA . THR A 1 70 ? 5.487 -5.354 7.608 1.00 42.69 70 THR A CA 1
ATOM 558 C C . THR A 1 70 ? 4.090 -5.675 7.068 1.00 42.69 70 THR A C 1
ATOM 560 O O . THR A 1 70 ? 3.035 -5.367 7.616 1.00 42.69 70 THR A O 1
ATOM 563 N N . LEU A 1 71 ? 4.064 -6.354 5.915 1.00 42.53 71 LEU A N 1
ATOM 564 C CA . LEU A 1 71 ? 2.998 -7.297 5.551 1.00 42.53 71 LEU A CA 1
ATOM 565 C C . LEU A 1 71 ? 3.576 -8.709 5.719 1.00 42.53 71 LEU A C 1
ATOM 567 O O . LEU A 1 71 ? 3.710 -9.426 4.738 1.00 42.53 71 LEU A O 1
ATOM 571 N N . HIS A 1 72 ? 3.986 -9.057 6.942 1.00 39.94 72 HIS A N 1
ATOM 572 C CA . HIS A 1 72 ? 4.163 -10.427 7.436 1.00 39.94 72 HIS A CA 1
ATOM 573 C C . HIS A 1 72 ? 4.485 -10.371 8.943 1.00 39.94 72 HIS A C 1
ATOM 575 O O . HIS A 1 72 ? 5.543 -9.902 9.327 1.00 39.94 72 HIS A O 1
ATOM 581 N N . HIS A 1 73 ? 3.529 -10.826 9.757 1.00 39.72 73 HIS A N 1
ATOM 582 C CA . HIS A 1 73 ? 3.665 -11.359 11.119 1.00 39.72 73 HIS A CA 1
ATOM 583 C C . HIS A 1 73 ? 4.596 -10.649 12.138 1.00 39.72 73 HIS A C 1
ATOM 585 O O . HIS A 1 73 ? 5.772 -10.976 12.236 1.00 39.72 73 HIS A O 1
ATOM 591 N N . GLY A 1 74 ? 3.993 -9.859 13.038 1.00 38.94 74 GLY A N 1
ATOM 592 C CA . GLY A 1 74 ? 4.428 -9.748 14.439 1.00 38.94 74 GLY A CA 1
ATOM 593 C C . GLY A 1 74 ? 5.168 -8.469 14.858 1.00 38.94 74 GLY A C 1
ATOM 594 O O . GLY A 1 74 ? 6.343 -8.338 14.569 1.00 38.94 74 GLY A O 1
ATOM 595 N N . ILE A 1 75 ? 4.459 -7.632 15.636 1.00 46.09 75 ILE A N 1
ATOM 596 C CA . ILE A 1 75 ? 4.895 -6.830 16.807 1.00 46.09 75 ILE A CA 1
ATOM 597 C C . ILE A 1 75 ? 6.193 -5.992 16.670 1.00 46.09 75 ILE A C 1
ATOM 599 O O . ILE A 1 75 ? 7.262 -6.583 16.619 1.00 46.09 75 ILE A O 1
ATOM 603 N N . ILE A 1 76 ? 6.098 -4.647 16.782 1.00 40.03 76 ILE A N 1
ATOM 604 C CA . ILE A 1 76 ? 6.799 -3.687 17.703 1.00 40.03 76 ILE A CA 1
ATOM 605 C C . ILE A 1 76 ? 6.365 -2.230 17.323 1.00 40.03 76 ILE A C 1
ATOM 607 O O . ILE A 1 76 ? 6.057 -2.008 16.159 1.00 40.03 76 ILE A O 1
ATOM 611 N N . PRO A 1 77 ? 6.253 -1.245 18.253 1.00 54.06 77 PRO A N 1
ATOM 612 C CA . PRO A 1 77 ? 5.409 -0.059 18.067 1.00 54.06 77 PRO A CA 1
ATOM 613 C C . PRO A 1 77 ? 6.139 1.260 17.742 1.00 54.06 77 PRO A C 1
ATOM 615 O O . PRO A 1 77 ? 7.283 1.472 18.134 1.00 54.06 77 PRO A O 1
ATOM 618 N N . ALA A 1 78 ? 5.349 2.185 17.182 1.00 43.38 78 ALA A N 1
ATOM 619 C CA . ALA A 1 78 ? 5.386 3.638 17.373 1.00 43.38 78 ALA A CA 1
ATOM 620 C C . ALA A 1 78 ? 6.655 4.387 16.930 1.00 43.38 78 ALA A C 1
ATOM 622 O O . ALA A 1 78 ? 7.547 4.677 17.728 1.00 43.38 78 ALA A O 1
ATOM 623 N N . VAL A 1 79 ? 6.644 4.867 15.684 1.00 41.53 79 VAL A N 1
ATOM 624 C CA . VAL A 1 79 ? 7.474 6.006 15.273 1.00 41.53 79 VAL A CA 1
ATOM 625 C C . VAL A 1 79 ? 6.585 7.246 15.208 1.00 41.53 79 VAL A C 1
ATOM 627 O O . VAL A 1 79 ? 5.788 7.433 14.295 1.00 41.53 79 VAL A O 1
ATOM 630 N N . THR A 1 80 ? 6.696 8.083 16.234 1.00 42.84 80 THR A N 1
ATOM 631 C CA . THR A 1 80 ? 6.023 9.378 16.364 1.00 42.84 80 THR A CA 1
ATOM 632 C C . THR A 1 80 ? 6.454 10.329 15.247 1.00 42.84 80 THR A C 1
ATOM 634 O O . THR A 1 80 ? 7.587 10.815 15.254 1.00 42.84 80 THR A O 1
ATOM 637 N N . PHE A 1 81 ? 5.551 10.651 14.320 1.00 40.09 81 PHE A N 1
ATOM 638 C CA . PHE A 1 81 ? 5.744 11.764 13.390 1.00 40.09 81 PHE A CA 1
ATOM 639 C C . PHE A 1 81 ? 5.286 13.067 14.063 1.00 40.09 81 PHE A C 1
ATOM 641 O O . PHE A 1 81 ? 4.138 13.496 13.957 1.00 40.09 81 PHE A O 1
ATOM 648 N N . THR A 1 82 ? 6.191 13.689 14.820 1.00 43.78 82 THR A N 1
ATOM 649 C CA . THR A 1 82 ? 6.004 15.043 15.353 1.00 43.78 82 THR A CA 1
ATOM 650 C C . THR A 1 82 ? 6.053 16.037 14.194 1.00 43.78 82 THR A C 1
ATOM 652 O O . THR A 1 82 ? 7.124 16.359 13.680 1.00 43.78 82 THR A O 1
ATOM 655 N N . ALA A 1 83 ? 4.890 16.540 13.784 1.00 43.00 83 ALA A N 1
ATOM 656 C CA . ALA A 1 83 ? 4.779 17.681 12.886 1.00 43.00 83 ALA A CA 1
ATOM 657 C C . ALA A 1 83 ? 5.219 18.961 13.623 1.00 43.00 83 ALA A C 1
ATOM 659 O O . ALA A 1 83 ? 4.435 19.584 14.335 1.00 43.00 83 ALA A O 1
ATOM 660 N N . HIS A 1 84 ? 6.484 19.352 13.463 1.00 43.12 84 HIS A N 1
ATOM 661 C CA . HIS A 1 84 ? 6.929 20.714 13.751 1.00 43.12 84 HIS A CA 1
ATOM 662 C C . HIS A 1 84 ? 6.707 21.576 12.504 1.00 43.12 84 HIS A C 1
ATOM 664 O O . HIS A 1 84 ? 7.409 21.434 11.507 1.00 43.12 84 HIS A O 1
ATOM 670 N N . GLY A 1 85 ? 5.728 22.474 12.582 1.00 48.16 85 GLY A N 1
ATOM 671 C CA . GLY A 1 85 ? 5.519 23.558 11.629 1.00 48.16 85 GLY A CA 1
ATOM 672 C C . GLY A 1 85 ? 5.112 24.813 12.390 1.00 48.16 85 GLY A C 1
ATOM 673 O O . GLY A 1 85 ? 3.931 25.004 12.665 1.00 48.16 85 GLY A O 1
ATOM 674 N N . THR A 1 86 ? 6.113 25.592 12.797 1.00 46.06 86 THR A N 1
ATOM 675 C CA . THR A 1 86 ? 5.997 27.010 13.187 1.00 46.06 86 THR A CA 1
ATOM 676 C C . THR A 1 86 ? 5.779 27.894 11.974 1.00 46.06 86 THR A C 1
ATOM 678 O O . THR A 1 86 ? 6.404 27.585 10.933 1.00 46.06 86 THR A O 1
#

=== Feature glossary ===
Feature key, reading from the visual/contextual features back to the raw sequence:

Rendered structure images. Six rendered views show the 3D structure from the faces of a cube — i.e. along ±x, ±y, ±z. Rendering representation is drawn randomly per protein from cartoon (secondary-structure ribbons), sticks (backbone bonds), or molecular surface; coloring is either N→C rainbow (blue at the N-terminus through red at the C-terminus) or one color per chain.

Contact-map, Ramachandran, and PAE plots. The contact map is a binary N×N matrix image: pixel (i, j) is dark where Cα_i and Cα_j are within 8 Å and |i−j|>4. Because the |i−j|>4 filter removes local helical contacts, off-diagonal stripes parallel to the main diagonal indicate parallel β-sheets; stripes perpendicular to it indicate antiparallel β-sheets. The Ramachandran plot scatters every residue's (φ, ψ) pair against the sterically allowed regions. The PAE heatmap renders the predicted-aligned-error matrix.

InterPro / GO / CATH / organism. Database cross-references. InterPro integrates a dozen domain/family signature databases into unified entries with residue-range hits. GO terms attach function/process/location labels with evidence codes. CATH codes position the fold in a four-level structural taxonomy. Organism is the NCBI-taxonomy species name.

Nearest PDB structures. The Foldseek neighbor list gives the closest experimentally determined structures in the PDB, ranked by structural alignment. TM-score near 1 means near-identical fold; near 0.3 means only rough topology match. This is how one finds what a novel AlphaFold prediction most resembles in the solved-structure universe.

Predicted aligned error. PAE(i, j) answers: if I align the predicted and true structures on residue i, how far off (in Å) do I expect residue j to be? A block-diagonal PAE matrix with low values on the blocks and high values off-diagonal is the signature of a multi-domain protein with confidently predicted domains but uncertain inter-domain orientation.

Solvent-accessible surface area. Accessible surface area quantifies burial. A residue with SASA near zero is packed into the hydrophobic core; one with SASA >100 Å² sits on the surface. Computed here via the Shrake–Rupley numerical algorithm with a 1.4 Å probe.

B-factor. B-factor (Debye–Waller factor) reflects atomic displacement in the crystal lattice. It is an experimental observable (units Å²), not a prediction; low values mean the atom is pinned down, high values mean it moves or is heterogeneous across the crystal.

pLDDT. For AlphaFold models, the B-factor field carries pLDDT — the model's own estimate of local accuracy on a 0–100 scale. Regions with pLDDT<50 should be treated as essentially unmodeled; they often correspond to intrinsically disordered segments.

Backbone torsions (φ/ψ). φ (phi) and ψ (psi) are the two rotatable backbone dihedrals per residue: φ is the C(i-1)–N–Cα–C torsion, ψ is the N–Cα–C–N(i+1) torsion, both in degrees on (−180°, 180°]. α-helical residues cluster near (−60°, −45°); β-strand residues near (−120°, +130°). A Ramachandran plot is simply a scatter of (φ, ψ) for every residue.

Radius of gyration, Cα contacts, bounding box. Radius of gyration (Rg) is the root-mean-square distance of Cα atoms from their centroid — a single number for overall size and compactness. A globular domain of N residues has Rg ≈ 2.2·N^0.38 Å; an extended or disordered chain has a much larger Rg. The Cα contact count is the number of residue pairs whose Cα atoms are within 8 Å and are more than four positions apart in sequence — a standard proxy for tertiary packing density. The bounding box is the smallest axis-aligned box enclosing all Cα atoms.

Secondary structure (3-state, P-SEA). Three-state secondary structure (P-SEA) collapses the eight DSSP classes into helix (a), strand (b), and coil (c). P-SEA assigns these from Cα geometry alone — distances and angles — without requiring backbone oxygens, so it works on any Cα trace.

Secondary structure (8-state, DSSP). DSSP 8-state secondary structure assigns each residue one of H (α-helix), G (3₁₀-helix), I (π-helix), E (extended β-strand), B (isolated β-bridge), T (hydrogen-bonded turn), S (bend), or '-' (coil). The assignment is computed from backbone hydrogen-bond geometry via the Kabsch–Sander algorithm.

Foldseek 3Di. A 3Di character summarizes, for each residue, the relative orientation of the Cα frame of its nearest spatial neighbor. Because it encodes fold topology rather than chemistry, 3Di alignments detect remote structural similarity that sequence alignment misses.

mmCIF coordinates. The mmCIF block holds the 3D Cartesian coordinates of each backbone atom (N, Cα, C, O) in ångströms. mmCIF is the PDB's canonical archive format — a tagged-loop text representation of the atomic model.

Sequence. Sequence gives the chain of amino acids in standard one-letter code (A=alanine, C=cysteine, …, Y=tyrosine), read N→C. It is the only feature that is directly encoded by the gene; all structural features are derived from the folded form of this sequence.